Protein AF-A0A957QL38-F1 (afdb_monomer)

Foldseek 3Di:
DPDAAAEEEEFFDQPPQDDDDPVLHRDDPVNVCVVCVVDVRYDYHYDFQVCLVVDDQQRHQEYAAEELAPDDDPSHHHVVSLVNNPHQNHAEYEYLDPRCVSVDDPCCVVNSHPYHYNVD

pLDDT: mean 90.16, std 9.65, range [52.09, 98.06]

Radius of gyration: 13.74 Å; Cα contacts (8 Å, |Δi|>4): 225; chains: 1; bounding box: 37×33×32 Å

Mean predicted aligned error: 4.08 Å

Structure (mmCIF, N/CA/C/O backbone):
data_AF-A0A957QL38-F1
#
_entry.id   AF-A0A957QL38-F1
#
loop_
_atom_site.group_PDB
_atom_site.id
_atom_site.type_symbol
_atom_site.label_atom_id
_atom_site.label_alt_id
_atom_site.label_comp_id
_atom_site.label_asym_id
_atom_site.label_entity_id
_atom_site.label_seq_id
_atom_site.pdbx_PDB_ins_code
_atom_site.Cartn_x
_atom_site.Cartn_y
_atom_site.Cartn_z
_atom_site.occupancy
_atom_site.B_iso_or_equiv
_atom_site.auth_seq_id
_atom_site.auth_comp_id
_atom_site.auth_asym_id
_atom_site.auth_atom_id
_atom_site.pdbx_PDB_model_num
ATOM 1 N N . MET A 1 1 ? -22.570 -10.814 17.028 1.00 52.09 1 MET A N 1
ATOM 2 C CA . MET A 1 1 ? -22.400 -10.086 15.752 1.00 52.09 1 MET A CA 1
ATOM 3 C C . MET A 1 1 ? -20.999 -10.366 15.251 1.00 52.09 1 MET A C 1
ATOM 5 O O . MET A 1 1 ? -20.069 -10.180 16.025 1.00 52.09 1 MET A O 1
ATOM 9 N N . ASN A 1 2 ? -20.841 -10.854 14.020 1.00 53.41 2 ASN A N 1
ATOM 10 C CA . ASN A 1 2 ? -19.507 -10.962 13.431 1.00 53.41 2 ASN A CA 1
ATOM 11 C C . ASN A 1 2 ? -18.994 -9.543 13.138 1.00 53.41 2 ASN A C 1
ATOM 13 O O . ASN A 1 2 ? -19.753 -8.753 12.574 1.00 53.41 2 ASN A O 1
ATOM 17 N N . PRO A 1 3 ? -17.766 -9.186 13.545 1.00 72.44 3 PRO A N 1
ATOM 18 C CA . PRO A 1 3 ? -17.224 -7.866 13.259 1.00 72.44 3 PRO A CA 1
ATOM 19 C C . PRO A 1 3 ? -17.038 -7.672 11.747 1.00 72.44 3 PRO A C 1
ATOM 21 O O . PRO A 1 3 ? -16.793 -8.637 11.020 1.00 72.44 3 PRO A O 1
ATOM 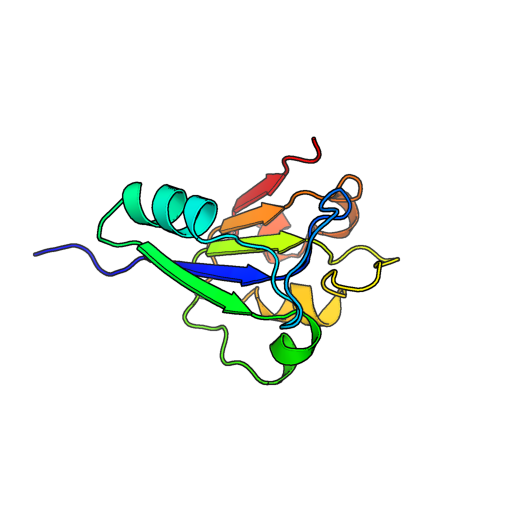24 N N . ALA A 1 4 ? -17.180 -6.424 11.288 1.00 87.25 4 ALA A N 1
ATOM 25 C CA . ALA A 1 4 ? -17.185 -6.055 9.871 1.00 87.25 4 ALA A CA 1
ATOM 26 C C . ALA A 1 4 ? -15.930 -6.553 9.111 1.00 87.25 4 ALA A C 1
ATOM 28 O O . ALA A 1 4 ? -14.884 -6.759 9.745 1.00 87.25 4 ALA A O 1
ATOM 29 N N . PRO A 1 5 ? -16.014 -6.773 7.783 1.00 93.19 5 PRO A N 1
ATOM 30 C CA . PRO A 1 5 ? -14.862 -7.159 6.968 1.00 93.19 5 PRO A CA 1
ATOM 31 C C . PRO A 1 5 ? -13.740 -6.115 7.044 1.00 93.19 5 PRO A C 1
ATOM 33 O O . PRO A 1 5 ? -14.023 -4.938 7.231 1.00 93.19 5 PRO A O 1
ATOM 36 N N . LEU A 1 6 ? -12.491 -6.559 6.894 1.00 95.12 6 LEU A N 1
ATOM 37 C CA . LEU A 1 6 ? -11.305 -5.708 6.772 1.00 95.12 6 LEU A CA 1
ATOM 38 C C . LEU A 1 6 ? -10.894 -5.674 5.300 1.00 95.12 6 LEU A C 1
ATOM 40 O O . LEU A 1 6 ? -10.504 -6.709 4.748 1.00 95.12 6 LEU A O 1
ATOM 44 N N . HIS A 1 7 ? -10.987 -4.506 4.676 1.00 97.50 7 HIS A N 1
ATOM 45 C CA . HIS A 1 7 ? -10.677 -4.328 3.259 1.00 97.50 7 HIS A CA 1
ATOM 46 C C . HIS A 1 7 ? -9.210 -3.929 3.078 1.00 97.50 7 HIS A C 1
ATOM 48 O O . HIS A 1 7 ? -8.773 -2.885 3.567 1.00 97.50 7 HIS A O 1
ATOM 54 N N . ILE A 1 8 ? -8.462 -4.773 2.366 1.00 97.88 8 ILE A N 1
ATOM 55 C CA . ILE A 1 8 ? -7.024 -4.631 2.133 1.00 97.88 8 ILE A CA 1
ATOM 56 C C . ILE A 1 8 ? -6.778 -4.457 0.636 1.00 97.88 8 ILE A C 1
ATOM 58 O O . ILE A 1 8 ? -7.137 -5.336 -0.151 1.00 97.88 8 ILE A O 1
ATOM 62 N N . ALA A 1 9 ? -6.137 -3.358 0.247 1.00 97.94 9 ALA A N 1
ATOM 63 C CA . ALA A 1 9 ? -5.609 -3.196 -1.102 1.00 97.94 9 ALA A CA 1
ATOM 64 C C . ALA A 1 9 ? -4.151 -3.658 -1.176 1.00 97.94 9 ALA A C 1
ATOM 66 O O . ALA A 1 9 ? -3.383 -3.496 -0.227 1.00 97.94 9 ALA A O 1
ATOM 67 N N . VAL A 1 10 ? -3.761 -4.193 -2.328 1.00 97.00 10 VAL A N 1
ATOM 68 C CA . VAL A 1 10 ? -2.368 -4.496 -2.667 1.00 97.00 10 VAL A CA 1
ATOM 69 C C . VAL A 1 10 ? -2.050 -3.819 -3.979 1.00 97.00 10 VAL A C 1
ATOM 71 O O . VAL A 1 10 ? -2.744 -4.054 -4.967 1.00 97.00 10 VAL A O 1
ATOM 74 N N . SER A 1 11 ? -1.034 -2.964 -3.981 1.00 96.19 11 SER A N 1
ATOM 75 C CA . SER A 1 11 ? -0.688 -2.164 -5.150 1.00 96.19 11 SER A CA 1
ATOM 76 C C . SER A 1 11 ? 0.798 -1.852 -5.187 1.00 96.19 11 SER A C 1
ATOM 78 O O . SER A 1 11 ? 1.445 -1.721 -4.154 1.00 96.19 11 SER A O 1
ATOM 80 N N . GLY A 1 12 ? 1.338 -1.706 -6.390 1.00 93.69 12 GLY A N 1
ATOM 81 C CA . GLY A 1 12 ? 2.774 -1.570 -6.586 1.00 93.69 12 GLY A CA 1
ATOM 82 C C . GLY A 1 12 ? 3.494 -2.915 -6.487 1.00 93.69 12 GLY A C 1
ATOM 83 O O . GLY A 1 12 ? 3.175 -3.762 -5.651 1.00 93.69 12 GLY A O 1
ATOM 84 N N . ILE A 1 13 ? 4.451 -3.133 -7.382 1.00 92.44 13 ILE A N 1
ATOM 85 C CA . ILE A 1 13 ? 5.270 -4.344 -7.437 1.00 92.44 13 ILE A CA 1
ATOM 86 C C . ILE A 1 13 ? 6.550 -4.094 -6.631 1.00 92.44 13 ILE A C 1
ATOM 88 O O . ILE A 1 13 ? 7.319 -3.227 -7.038 1.00 92.44 13 ILE A O 1
ATOM 92 N N . PRO A 1 14 ? 6.818 -4.854 -5.546 1.00 88.62 14 PRO A N 1
ATOM 93 C CA . PRO A 1 14 ? 8.062 -4.757 -4.789 1.00 88.62 14 PRO A CA 1
ATOM 94 C C . PRO A 1 14 ? 9.275 -4.860 -5.706 1.00 88.62 14 PRO A C 1
ATOM 96 O O . PRO A 1 14 ? 9.356 -5.792 -6.511 1.00 88.62 14 PRO A O 1
ATOM 99 N N . ARG A 1 15 ? 10.248 -3.958 -5.559 1.00 81.75 15 ARG A N 1
ATOM 100 C CA . ARG A 1 15 ? 11.400 -3.879 -6.472 1.00 81.75 15 ARG A CA 1
ATOM 101 C C . ARG A 1 15 ? 12.177 -5.193 -6.618 1.00 81.75 15 ARG A C 1
ATOM 103 O O . ARG A 1 15 ? 12.676 -5.510 -7.694 1.00 81.75 15 ARG A O 1
ATOM 110 N N . GLY A 1 16 ? 12.286 -5.959 -5.533 1.00 80.19 16 GLY A N 1
ATOM 111 C CA . GLY A 1 16 ? 12.956 -7.265 -5.508 1.00 80.19 16 GLY A CA 1
ATOM 112 C C . GLY A 1 16 ? 12.124 -8.421 -6.075 1.00 80.19 16 GLY A C 1
ATOM 113 O O . GLY A 1 16 ? 12.570 -9.567 -6.045 1.00 80.19 16 GLY A O 1
ATOM 114 N N . TYR A 1 17 ? 10.908 -8.172 -6.564 1.00 86.19 17 TYR A N 1
ATOM 115 C CA . TYR A 1 17 ? 10.027 -9.219 -7.064 1.00 86.19 17 TYR A CA 1
ATOM 116 C C . TYR A 1 17 ? 10.262 -9.488 -8.553 1.00 86.19 17 TYR A C 1
ATOM 118 O O . TYR A 1 17 ? 9.908 -8.697 -9.421 1.00 86.19 17 TYR A O 1
ATOM 126 N N . HIS A 1 18 ? 10.852 -10.642 -8.862 1.00 82.88 18 HIS A N 1
ATOM 127 C CA . HIS A 1 18 ? 11.348 -10.936 -10.213 1.00 82.88 18 HIS A CA 1
ATOM 128 C C . HIS A 1 18 ? 10.278 -11.456 -11.189 1.00 82.88 18 HIS A C 1
ATOM 130 O O . HIS A 1 18 ? 10.538 -11.530 -12.388 1.00 82.88 18 HIS A O 1
ATOM 136 N N . PHE A 1 19 ? 9.093 -11.842 -10.702 1.00 87.94 19 PHE A N 1
ATOM 137 C CA . PHE A 1 19 ? 8.088 -12.547 -11.512 1.00 87.94 19 PHE A CA 1
ATOM 138 C C . PHE A 1 19 ? 6.671 -11.976 -11.350 1.00 87.94 19 PHE A C 1
ATOM 140 O O . PHE A 1 19 ? 5.755 -12.723 -10.984 1.00 87.94 19 PHE A O 1
ATOM 147 N N . PRO A 1 20 ? 6.456 -10.664 -11.583 1.00 91.81 20 PRO A N 1
ATOM 148 C CA . PRO A 1 20 ? 5.113 -10.101 -11.566 1.00 91.81 20 PRO A CA 1
ATOM 149 C C . PRO A 1 20 ? 4.237 -10.767 -12.627 1.00 91.81 20 PRO A C 1
ATOM 151 O O . PRO A 1 20 ? 4.709 -11.272 -13.649 1.00 91.81 20 PRO A O 1
ATOM 154 N N . ARG A 1 21 ? 2.934 -10.779 -12.374 1.00 94.50 21 ARG A N 1
ATOM 155 C CA . ARG A 1 21 ? 1.952 -11.299 -13.315 1.00 94.50 21 ARG A CA 1
ATOM 156 C C . ARG A 1 21 ? 1.719 -10.284 -14.446 1.00 94.50 21 ARG A C 1
ATOM 158 O O . ARG A 1 21 ? 1.890 -9.081 -14.239 1.00 94.50 21 ARG A O 1
ATOM 165 N N . PRO A 1 22 ? 1.284 -10.736 -15.639 1.00 93.25 22 PRO A N 1
ATOM 166 C CA . PRO A 1 22 ? 1.068 -9.853 -16.792 1.00 93.25 22 PRO A CA 1
ATOM 167 C C . PRO A 1 22 ? -0.012 -8.780 -16.597 1.00 93.25 22 PRO A C 1
ATOM 169 O O . PRO A 1 22 ? -0.074 -7.832 -17.371 1.00 93.25 22 PRO A O 1
ATOM 172 N N . ASP A 1 23 ? -0.873 -8.931 -15.591 1.00 94.44 23 ASP A N 1
ATOM 173 C CA . ASP A 1 23 ? -1.937 -7.984 -15.250 1.00 94.44 23 ASP A CA 1
ATOM 174 C C . ASP A 1 23 ? -1.443 -6.788 -14.414 1.00 94.44 23 ASP A C 1
ATOM 176 O O . ASP A 1 23 ? -2.248 -5.947 -14.020 1.00 94.44 23 ASP A O 1
ATOM 180 N N . GLY A 1 24 ? -0.135 -6.697 -14.148 1.00 93.25 24 GLY A N 1
ATOM 181 C CA . GLY A 1 24 ? 0.463 -5.614 -13.365 1.00 93.25 24 GLY A CA 1
ATOM 182 C C . GLY A 1 24 ? 0.371 -5.817 -11.852 1.00 93.25 24 GLY A C 1
ATOM 183 O O . GLY A 1 24 ? 0.639 -4.881 -11.102 1.00 93.25 24 GLY A O 1
ATOM 184 N N . ASN A 1 25 ? 0.015 -7.024 -11.404 1.00 95.56 25 ASN A N 1
ATOM 185 C CA . ASN A 1 25 ? -0.011 -7.415 -9.997 1.00 95.56 25 ASN A CA 1
ATOM 186 C C . ASN A 1 25 ? 1.083 -8.446 -9.685 1.00 95.56 25 ASN A C 1
ATOM 188 O O . ASN A 1 25 ? 1.619 -9.097 -10.579 1.00 95.56 25 ASN A O 1
ATOM 192 N N . TRP A 1 26 ? 1.393 -8.667 -8.407 1.00 94.00 26 TRP A N 1
ATOM 193 C CA . TRP A 1 26 ? 2.498 -9.554 -8.013 1.00 94.00 26 TRP A CA 1
ATOM 194 C C . TRP A 1 26 ? 2.114 -10.678 -7.045 1.00 94.00 26 TRP A C 1
ATOM 196 O O . TRP A 1 26 ? 2.906 -11.608 -6.867 1.00 94.00 26 TRP A O 1
ATOM 206 N N . LEU A 1 27 ? 0.919 -10.670 -6.436 1.00 94.62 27 LEU A N 1
ATOM 207 C CA . LEU A 1 27 ? 0.556 -11.778 -5.558 1.00 94.62 27 LEU A CA 1
ATOM 208 C C . LEU A 1 27 ? 0.311 -13.054 -6.357 1.00 94.62 27 LEU A C 1
ATOM 210 O O . LEU A 1 27 ? -0.416 -13.092 -7.354 1.00 94.62 27 LEU A O 1
ATOM 214 N N . GLN A 1 28 ? 0.877 -14.143 -5.852 1.00 94.44 28 GLN A N 1
ATOM 215 C CA . GLN A 1 28 ? 0.617 -15.489 -6.340 1.00 94.44 28 GLN A CA 1
ATOM 216 C C . GLN A 1 28 ? -0.529 -16.121 -5.538 1.00 94.44 28 GLN A C 1
ATOM 218 O O . GLN A 1 28 ? -0.837 -15.649 -4.439 1.00 94.44 28 GLN A O 1
ATOM 223 N N . PRO A 1 29 ? -1.160 -17.204 -6.036 1.00 94.88 29 PRO A N 1
ATOM 224 C CA . PRO A 1 29 ? -2.248 -17.873 -5.318 1.00 94.88 29 PRO A CA 1
ATOM 225 C C . PRO A 1 29 ? -1.886 -18.246 -3.875 1.00 94.88 29 PRO A C 1
ATOM 227 O O . PRO A 1 29 ? -2.702 -18.070 -2.977 1.00 94.88 29 PRO A O 1
ATOM 230 N N . ALA A 1 30 ? -0.642 -18.679 -3.642 1.00 95.38 30 ALA A N 1
ATOM 231 C CA . ALA A 1 30 ? -0.146 -19.000 -2.308 1.00 95.38 30 ALA A CA 1
ATOM 232 C C . ALA A 1 30 ? -0.092 -17.776 -1.373 1.00 95.38 30 ALA A C 1
ATOM 234 O O . ALA A 1 30 ? -0.485 -17.893 -0.217 1.00 95.38 30 ALA A O 1
ATOM 235 N N . HIS A 1 31 ? 0.325 -16.600 -1.865 1.00 94.38 31 HIS A N 1
ATOM 236 C CA . HIS A 1 31 ? 0.354 -15.373 -1.057 1.00 94.38 31 HIS A CA 1
ATOM 237 C C . HIS A 1 31 ? -1.059 -14.948 -0.646 1.00 94.38 31 HIS A C 1
ATOM 239 O O . HIS A 1 31 ? -1.299 -14.655 0.522 1.00 94.38 31 HIS A O 1
ATOM 245 N N . ARG A 1 32 ? -2.008 -14.960 -1.597 1.00 96.06 32 ARG A N 1
ATOM 246 C CA . ARG A 1 32 ? -3.419 -14.643 -1.319 1.00 96.06 32 ARG A CA 1
ATOM 247 C C . ARG A 1 32 ? -3.988 -15.571 -0.253 1.00 96.06 32 ARG A C 1
ATOM 249 O O . ARG A 1 32 ? -4.497 -15.090 0.752 1.00 96.06 32 ARG A O 1
ATOM 256 N N . ALA A 1 33 ? -3.800 -16.881 -0.425 1.00 95.94 33 ALA A N 1
ATOM 257 C CA . ALA A 1 33 ? -4.271 -17.879 0.529 1.00 95.94 33 ALA A CA 1
ATOM 258 C C . ALA A 1 33 ? -3.681 -17.673 1.934 1.00 95.94 33 ALA A C 1
ATOM 260 O O . ALA A 1 33 ? -4.400 -17.799 2.920 1.00 95.94 33 ALA A O 1
ATOM 261 N N . GLN A 1 34 ? -2.394 -17.324 2.041 1.00 96.50 34 GLN A N 1
ATOM 262 C CA . GLN A 1 34 ? -1.756 -17.031 3.328 1.00 96.50 34 GLN A CA 1
ATOM 263 C C . GLN A 1 34 ? -2.353 -15.794 4.008 1.00 96.50 34 GLN A C 1
ATOM 265 O O . GLN A 1 34 ? -2.645 -15.845 5.200 1.00 96.50 34 GLN A O 1
ATOM 270 N N . ILE A 1 35 ? -2.560 -14.704 3.263 1.00 94.56 35 ILE A N 1
ATOM 271 C CA . ILE A 1 35 ? -3.126 -13.456 3.797 1.00 94.56 35 ILE A CA 1
ATOM 272 C C . ILE A 1 35 ? -4.585 -13.663 4.222 1.00 94.56 35 ILE A C 1
ATOM 274 O O . ILE A 1 35 ? -4.982 -13.277 5.320 1.00 94.56 35 ILE A O 1
ATOM 278 N N . GLU A 1 36 ? -5.387 -14.314 3.383 1.00 95.38 36 GLU A N 1
ATOM 279 C CA . GLU A 1 36 ? -6.801 -14.586 3.662 1.00 95.38 36 GLU A CA 1
ATOM 280 C C . GLU A 1 36 ? -6.986 -15.583 4.818 1.00 95.38 36 GLU A C 1
ATOM 282 O O . GLU A 1 36 ? -7.961 -15.488 5.565 1.00 95.38 36 GLU A O 1
ATOM 287 N N . ALA A 1 37 ? -6.032 -16.495 5.033 1.00 96.06 37 ALA A N 1
ATOM 288 C CA . ALA A 1 37 ? -6.057 -17.437 6.152 1.00 96.06 37 ALA A CA 1
ATOM 289 C C . ALA A 1 37 ? -5.860 -16.772 7.527 1.00 96.06 37 ALA A C 1
ATOM 291 O O . ALA A 1 37 ? -6.224 -17.372 8.539 1.00 96.06 37 ALA A O 1
ATOM 292 N N . ILE A 1 38 ? -5.333 -15.540 7.588 1.00 94.75 38 ILE A N 1
ATOM 293 C CA . ILE A 1 38 ? -5.149 -14.801 8.850 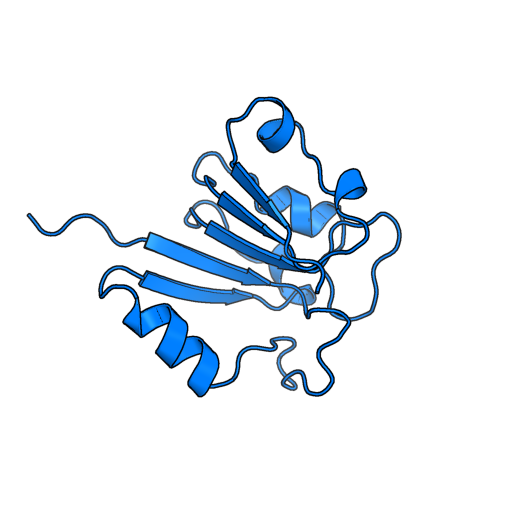1.00 94.75 38 ILE A CA 1
ATOM 294 C C . ILE A 1 38 ? -6.494 -14.587 9.553 1.00 94.75 38 ILE A C 1
ATOM 296 O O . ILE A 1 38 ? -6.588 -14.664 10.780 1.00 94.75 38 ILE A O 1
ATOM 300 N N . SER A 1 39 ? -7.550 -14.291 8.793 1.00 95.00 39 SER A N 1
ATOM 301 C CA . SER A 1 39 ? -8.884 -14.087 9.348 1.00 95.00 39 SER A CA 1
ATOM 302 C C . SER A 1 39 ? -9.960 -14.192 8.268 1.00 95.00 39 SER A C 1
ATOM 304 O O . SER A 1 39 ? -9.816 -13.569 7.216 1.00 95.00 39 SER A O 1
ATOM 306 N N . PRO A 1 40 ? -11.128 -14.804 8.558 1.00 93.25 40 PRO A N 1
ATOM 307 C CA . PRO A 1 40 ? -12.263 -14.827 7.627 1.00 93.25 40 PRO A CA 1
ATOM 308 C C . PRO A 1 40 ? -12.822 -13.430 7.292 1.00 93.25 40 PRO A C 1
ATOM 310 O O . PRO A 1 40 ? -13.693 -13.293 6.429 1.00 93.25 40 PRO A O 1
ATOM 313 N N . ARG A 1 41 ? -12.357 -12.384 7.985 1.00 94.56 41 ARG A N 1
ATOM 314 C CA . ARG A 1 41 ? -12.733 -10.984 7.756 1.00 94.56 41 ARG A CA 1
ATOM 315 C C . ARG A 1 41 ? -11.936 -10.319 6.642 1.00 94.56 41 ARG A C 1
ATOM 317 O O . ARG A 1 41 ? -12.393 -9.298 6.142 1.00 94.56 41 ARG A O 1
ATOM 324 N N . VAL A 1 42 ? -10.776 -10.857 6.274 1.00 95.94 42 VAL A N 1
ATOM 325 C CA . VAL A 1 42 ? -9.911 -10.249 5.260 1.00 95.94 42 VAL A CA 1
ATOM 326 C C . VAL A 1 42 ? -10.605 -10.287 3.902 1.00 95.94 42 VAL A C 1
ATOM 328 O O . VAL A 1 42 ? -11.142 -11.316 3.484 1.00 95.94 42 VAL A O 1
ATOM 331 N N . ARG A 1 43 ? -10.629 -9.143 3.224 1.00 95.94 43 ARG A N 1
ATOM 332 C CA . ARG A 1 43 ? -11.046 -9.000 1.829 1.00 95.94 43 ARG A CA 1
ATOM 333 C C . ARG A 1 43 ? -9.914 -8.321 1.082 1.00 95.94 43 ARG A C 1
ATOM 335 O O . ARG A 1 43 ? -9.648 -7.144 1.302 1.00 95.94 43 ARG A O 1
ATOM 342 N N . LEU A 1 44 ? -9.234 -9.090 0.242 1.00 97.06 44 LEU A N 1
ATOM 343 C CA . LEU A 1 44 ? -8.045 -8.655 -0.469 1.00 97.06 44 LEU A CA 1
ATOM 344 C C . LEU A 1 44 ? -8.412 -8.198 -1.883 1.00 97.06 44 LEU A C 1
ATOM 346 O O . LEU A 1 44 ? -9.126 -8.901 -2.595 1.00 97.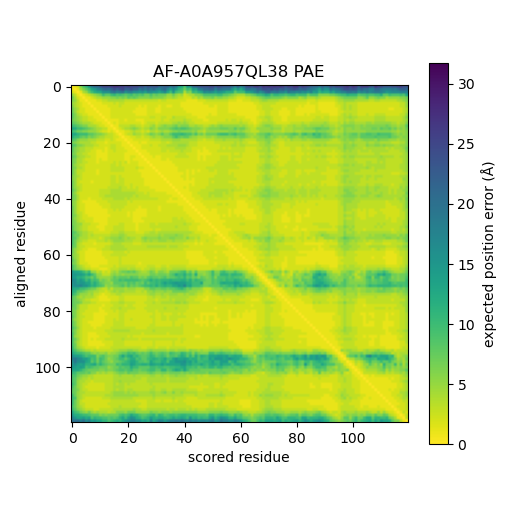06 44 LEU A O 1
ATOM 350 N N . THR A 1 45 ? -7.933 -7.027 -2.291 1.00 97.62 45 THR A N 1
ATOM 351 C CA . THR A 1 45 ? -8.104 -6.497 -3.651 1.00 97.62 45 THR A CA 1
ATOM 352 C C . THR A 1 45 ? -6.747 -6.106 -4.214 1.00 97.62 45 THR A C 1
ATOM 354 O O . THR A 1 45 ? -6.047 -5.281 -3.636 1.00 97.62 45 THR A O 1
ATOM 357 N N . GLU A 1 46 ? -6.365 -6.699 -5.342 1.00 97.44 46 GLU A N 1
ATOM 358 C CA . GLU A 1 46 ? -5.152 -6.316 -6.065 1.00 97.44 46 GLU A CA 1
ATOM 359 C C . GLU A 1 46 ? -5.493 -5.216 -7.072 1.00 97.44 46 GLU A C 1
ATOM 361 O O . GLU A 1 46 ? -6.417 -5.363 -7.876 1.00 97.44 46 GLU A O 1
ATOM 366 N N . ILE A 1 47 ? -4.760 -4.109 -7.008 1.00 97.56 47 ILE A N 1
ATOM 367 C CA . ILE A 1 47 ? -4.917 -2.964 -7.897 1.00 97.56 47 ILE A CA 1
ATOM 368 C C . ILE A 1 47 ? -3.567 -2.743 -8.567 1.00 97.56 47 ILE A C 1
ATOM 370 O O . ILE A 1 47 ? -2.596 -2.369 -7.916 1.00 97.56 47 ILE A O 1
ATOM 374 N N . ALA A 1 48 ? -3.501 -2.962 -9.878 1.00 95.75 48 ALA A N 1
ATOM 375 C CA . ALA A 1 48 ? -2.299 -2.641 -10.634 1.00 95.75 48 ALA A CA 1
ATOM 376 C C . ALA A 1 48 ? -2.036 -1.131 -10.550 1.00 95.75 48 ALA A C 1
ATOM 378 O O . ALA A 1 48 ? -2.980 -0.347 -10.677 1.00 95.75 48 ALA A O 1
ATOM 379 N N . ALA A 1 49 ? -0.770 -0.721 -10.414 1.00 94.12 49 ALA A N 1
ATOM 380 C CA . ALA A 1 49 ? -0.401 0.693 -10.271 1.00 94.12 49 ALA A CA 1
ATOM 381 C C . ALA A 1 49 ? -1.042 1.569 -11.368 1.00 94.12 49 ALA A C 1
ATOM 383 O O . ALA A 1 49 ? -1.737 2.534 -11.078 1.00 94.12 49 ALA A O 1
ATOM 384 N N . ALA A 1 50 ? -0.976 1.128 -12.630 1.00 93.75 50 ALA A N 1
ATOM 385 C CA . ALA A 1 50 ? -1.564 1.830 -13.778 1.00 93.75 50 ALA A CA 1
ATOM 386 C C . ALA A 1 50 ? -3.106 1.976 -13.750 1.00 93.75 50 ALA A C 1
ATOM 388 O O . ALA A 1 50 ? -3.678 2.696 -14.573 1.00 93.75 50 ALA A O 1
ATOM 389 N N . ALA A 1 51 ? -3.797 1.265 -12.857 1.00 95.81 51 ALA A N 1
ATOM 390 C CA . ALA A 1 51 ? -5.249 1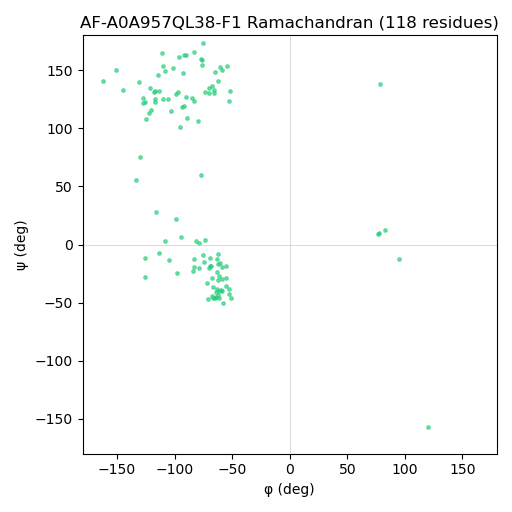.289 -12.723 1.00 95.81 51 ALA A CA 1
ATOM 391 C C . ALA A 1 51 ? -5.737 2.092 -11.508 1.00 95.81 51 ALA A C 1
ATOM 393 O O . ALA A 1 51 ? -6.931 2.397 -11.465 1.00 95.81 51 ALA A O 1
ATOM 394 N N . VAL A 1 52 ? -4.858 2.458 -10.563 1.00 96.19 52 VAL A N 1
ATOM 395 C CA . VAL A 1 52 ? -5.211 3.151 -9.305 1.00 96.19 52 VAL A CA 1
ATOM 396 C C . VAL A 1 52 ? -6.038 4.398 -9.570 1.00 96.19 52 VAL A C 1
ATOM 398 O O . VAL A 1 52 ? -7.073 4.615 -8.935 1.00 96.19 52 VAL A O 1
ATOM 401 N N . SER A 1 53 ? -5.657 5.167 -10.590 1.00 94.31 53 SER A N 1
ATOM 402 C CA . SER A 1 53 ? -6.330 6.418 -10.924 1.00 94.31 53 SER A CA 1
ATOM 403 C C . SER A 1 53 ? -7.817 6.290 -11.292 1.00 94.31 53 SER A C 1
ATOM 405 O O . SER A 1 53 ? -8.547 7.288 -11.280 1.00 94.31 53 SER A O 1
ATOM 407 N N . ARG A 1 54 ? -8.280 5.070 -11.585 1.00 93.19 54 ARG A N 1
ATOM 408 C CA . ARG A 1 54 ? -9.647 4.738 -12.015 1.00 93.19 54 ARG A CA 1
ATOM 409 C C . ARG A 1 54 ? -10.457 4.007 -10.941 1.00 93.19 54 ARG A C 1
ATOM 411 O O . ARG A 1 54 ? -11.583 3.606 -11.224 1.00 93.19 54 ARG A O 1
ATOM 418 N N . GLN A 1 55 ? -9.891 3.801 -9.753 1.00 93.81 55 GLN A N 1
ATOM 419 C CA . GLN A 1 55 ? -10.529 3.054 -8.671 1.00 93.81 55 GLN A CA 1
ATOM 420 C C . GLN A 1 55 ? -11.136 3.968 -7.607 1.00 93.81 55 GLN A C 1
ATOM 422 O O . GLN A 1 55 ? -10.665 5.078 -7.353 1.00 93.81 55 GLN A O 1
ATOM 427 N N . GLU A 1 56 ? -12.172 3.446 -6.957 1.00 94.62 56 GLU A N 1
ATOM 428 C CA . GLU A 1 56 ? -12.669 3.942 -5.679 1.00 94.62 56 GLU A CA 1
ATOM 429 C C . GLU A 1 56 ? -11.804 3.319 -4.566 1.00 94.62 56 GLU A C 1
ATOM 431 O O . GLU A 1 56 ? -11.686 2.092 -4.493 1.00 94.62 56 GLU A O 1
ATOM 436 N N . LEU A 1 57 ? -11.187 4.160 -3.727 1.00 97.00 57 LEU A N 1
ATOM 437 C CA . LEU A 1 57 ? -10.235 3.727 -2.696 1.00 97.00 57 LEU A CA 1
ATOM 438 C C . LEU A 1 57 ? -10.719 3.944 -1.250 1.00 97.00 57 LEU A C 1
ATOM 440 O O . LEU A 1 57 ? -10.053 3.488 -0.321 1.00 97.00 57 LEU A O 1
ATOM 444 N N . SER A 1 58 ? -11.851 4.622 -1.027 1.00 96.19 58 SER A N 1
ATOM 445 C CA . SER A 1 58 ? -12.365 4.961 0.313 1.00 96.19 58 SER A CA 1
ATOM 446 C C . SER A 1 58 ? -12.852 3.762 1.118 1.00 96.19 58 SER A C 1
ATOM 448 O O . SER A 1 58 ? -13.074 3.886 2.319 1.00 96.19 58 SER A O 1
ATOM 450 N N . GLN A 1 59 ? -12.988 2.596 0.492 1.00 95.81 59 GLN A N 1
ATOM 451 C CA . GLN A 1 59 ? -13.285 1.351 1.198 1.00 95.81 59 GLN A CA 1
ATOM 452 C C . GLN A 1 59 ? -12.068 0.715 1.889 1.00 95.81 59 GLN A C 1
ATOM 454 O O . GLN A 1 59 ? -12.260 -0.129 2.761 1.00 95.81 59 GLN A O 1
ATOM 459 N N . PHE A 1 60 ? -10.833 1.052 1.497 1.00 98.00 60 PHE A N 1
ATOM 460 C CA . PHE A 1 60 ? -9.643 0.352 1.987 1.00 98.00 60 PHE A CA 1
ATOM 461 C C . PHE A 1 60 ? -9.158 0.908 3.322 1.00 98.00 60 PHE A C 1
ATOM 463 O O . PHE A 1 60 ? -8.873 2.095 3.467 1.00 98.00 60 PHE A O 1
ATOM 470 N N . GLU A 1 61 ? -9.012 0.012 4.293 1.00 97.88 61 GLU A N 1
ATOM 471 C CA . GLU A 1 61 ? -8.513 0.335 5.631 1.00 97.88 61 GLU A CA 1
ATOM 472 C C . GLU A 1 61 ? -7.019 0.019 5.767 1.00 97.88 61 GLU A C 1
ATOM 474 O O . GLU A 1 61 ? -6.326 0.603 6.605 1.00 97.88 61 GLU A O 1
ATOM 479 N N . VAL A 1 62 ? -6.524 -0.904 4.936 1.00 97.81 62 VAL A N 1
ATOM 480 C CA . VAL A 1 62 ? -5.124 -1.329 4.887 1.00 97.81 62 VAL A CA 1
ATOM 481 C C . VAL A 1 62 ? -4.635 -1.318 3.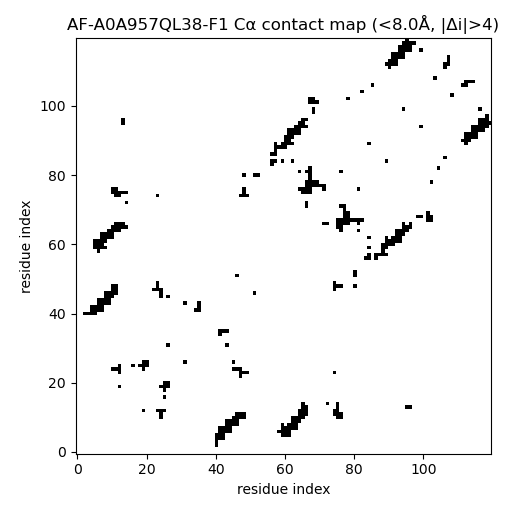446 1.00 97.81 62 VAL A C 1
ATOM 483 O O . VAL A 1 62 ? -5.348 -1.761 2.543 1.00 97.81 62 VAL A O 1
ATOM 486 N N . VAL A 1 63 ? -3.401 -0.871 3.236 1.00 96.81 63 VAL A N 1
ATOM 487 C CA . VAL A 1 63 ? -2.730 -0.950 1.936 1.00 96.81 63 VAL A CA 1
ATOM 488 C C . VAL A 1 63 ? -1.376 -1.623 2.097 1.00 96.81 63 VAL A C 1
ATOM 490 O O . VAL A 1 63 ? -0.554 -1.198 2.907 1.00 96.81 63 VAL A O 1
ATOM 493 N N . LEU A 1 64 ? -1.141 -2.667 1.305 1.00 95.31 64 LEU A N 1
ATOM 494 C CA . LEU A 1 64 ? 0.179 -3.248 1.088 1.00 95.31 64 LEU A CA 1
ATOM 495 C C . LEU A 1 64 ? 0.732 -2.611 -0.189 1.00 95.31 64 LEU A C 1
ATOM 497 O O . LEU A 1 64 ? 0.290 -2.948 -1.291 1.00 95.31 64 LEU A O 1
ATOM 501 N N . ALA A 1 65 ? 1.621 -1.637 -0.029 1.00 92.88 65 ALA A N 1
ATOM 502 C CA . ALA A 1 65 ? 2.095 -0.787 -1.110 1.00 92.88 65 ALA A CA 1
ATOM 503 C C . ALA A 1 65 ? 3.585 -0.992 -1.402 1.00 92.88 65 ALA A C 1
ATOM 505 O O . ALA A 1 65 ? 4.391 -1.174 -0.493 1.00 92.88 65 ALA A O 1
ATOM 506 N N . GLU A 1 66 ? 3.948 -0.868 -2.675 1.00 90.81 66 GLU A N 1
ATOM 507 C CA . GLU A 1 66 ? 5.301 -0.495 -3.083 1.00 90.81 66 GLU A CA 1
ATOM 508 C C . GLU A 1 66 ? 5.251 0.777 -3.928 1.00 90.81 66 GLU A C 1
ATOM 510 O O . GLU A 1 66 ? 4.450 0.882 -4.859 1.00 90.81 66 GLU A O 1
ATOM 515 N N . GLY A 1 67 ? 6.140 1.723 -3.640 1.00 85.25 67 GLY A N 1
ATOM 516 C CA . GLY A 1 67 ? 6.298 2.956 -4.405 1.00 85.25 67 GLY A CA 1
ATOM 517 C C . GLY A 1 67 ? 6.067 4.190 -3.551 1.00 85.25 67 GLY A C 1
ATOM 518 O O . GLY A 1 67 ? 6.243 4.135 -2.340 1.00 85.25 67 GLY A O 1
ATOM 519 N N . GLY A 1 68 ? 5.724 5.311 -4.185 1.00 77.69 68 GLY A N 1
ATOM 520 C CA . GLY A 1 68 ? 5.594 6.637 -3.574 1.00 77.69 68 GLY A CA 1
ATOM 521 C C . GLY A 1 68 ? 6.931 7.345 -3.305 1.00 77.69 68 GLY A C 1
ATOM 522 O O . GLY A 1 68 ? 6.961 8.381 -2.654 1.00 77.69 68 GLY A O 1
ATOM 523 N N . ASN A 1 69 ? 8.038 6.808 -3.820 1.00 79.00 69 ASN A N 1
ATOM 524 C CA . ASN A 1 69 ? 9.334 7.483 -3.801 1.00 79.00 69 ASN A CA 1
ATOM 525 C C . ASN A 1 69 ? 9.381 8.591 -4.870 1.00 79.00 69 ASN A C 1
ATOM 527 O O . ASN A 1 69 ? 8.688 8.519 -5.889 1.00 79.00 69 ASN A O 1
ATOM 531 N N . ARG A 1 70 ? 10.285 9.572 -4.716 1.00 70.38 70 ARG A N 1
ATOM 532 C CA . ARG A 1 70 ? 10.485 10.631 -5.732 1.00 70.38 70 ARG A CA 1
ATOM 533 C C . ARG A 1 70 ? 10.935 10.085 -7.096 1.00 70.38 70 ARG A C 1
ATOM 535 O O . ARG A 1 70 ? 10.695 10.706 -8.128 1.00 70.38 70 ARG A O 1
ATOM 542 N N . VAL A 1 71 ? 11.609 8.936 -7.091 1.00 70.62 71 VAL A N 1
ATOM 543 C CA . VAL A 1 71 ? 11.964 8.153 -8.280 1.00 70.62 71 VAL A CA 1
ATOM 544 C C . VAL A 1 71 ? 11.320 6.781 -8.123 1.00 70.62 71 VAL A C 1
ATOM 546 O O . VAL A 1 71 ? 11.687 6.054 -7.203 1.00 70.62 71 VAL A O 1
ATOM 549 N N . HIS A 1 72 ? 10.383 6.440 -9.006 1.00 73.88 72 HIS A N 1
ATOM 550 C CA . HIS A 1 72 ? 9.703 5.146 -9.015 1.00 73.88 72 HIS A CA 1
ATOM 551 C C . HIS A 1 72 ? 10.170 4.292 -10.201 1.00 73.88 72 HIS A C 1
ATOM 553 O O . HIS A 1 72 ? 10.544 4.815 -11.257 1.00 73.88 72 HIS A O 1
ATOM 559 N N . TYR A 1 73 ? 10.161 2.975 -10.021 1.00 79.00 73 TYR A N 1
ATOM 560 C CA . TYR A 1 73 ? 10.471 2.003 -11.071 1.00 79.00 73 TYR A CA 1
ATOM 561 C C . TYR A 1 73 ? 9.190 1.481 -11.741 1.00 79.00 73 TYR A C 1
ATOM 563 O O . TYR A 1 73 ? 8.099 1.597 -11.177 1.00 79.00 73 TYR A O 1
ATOM 571 N N . PRO A 1 74 ? 9.281 0.898 -12.953 1.00 84.69 74 PRO A N 1
ATOM 572 C CA . PRO A 1 74 ? 8.117 0.329 -13.622 1.00 84.69 74 PRO A CA 1
ATOM 573 C C . PRO A 1 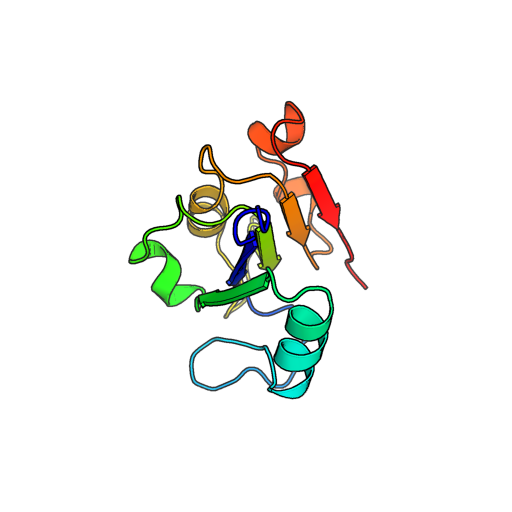74 ? 7.371 -0.670 -12.730 1.00 84.69 74 PRO A C 1
ATOM 575 O O . PRO A 1 74 ? 7.948 -1.655 -12.277 1.00 84.69 74 PRO A O 1
ATOM 578 N N . GLY A 1 75 ? 6.078 -0.421 -12.516 1.00 87.06 75 GLY A N 1
ATOM 579 C CA . GLY A 1 75 ? 5.211 -1.270 -11.699 1.00 87.06 75 GLY A CA 1
ATOM 580 C C . GLY A 1 75 ? 5.063 -0.835 -10.241 1.00 87.06 75 GLY A C 1
ATOM 581 O O . GLY A 1 75 ? 4.155 -1.330 -9.580 1.00 87.06 75 GLY A O 1
ATOM 582 N N . GLU A 1 76 ? 5.889 0.088 -9.747 1.00 91.12 76 GLU A N 1
ATOM 583 C CA . GLU A 1 76 ? 5.697 0.746 -8.449 1.00 91.12 76 GLU A CA 1
ATOM 584 C C . GLU A 1 76 ? 4.607 1.825 -8.540 1.00 91.12 76 GLU A C 1
ATOM 586 O O . GLU A 1 76 ? 4.287 2.321 -9.623 1.00 91.12 76 GLU A O 1
ATOM 591 N N . LEU A 1 77 ? 4.039 2.201 -7.395 1.00 91.88 77 LEU A N 1
ATOM 592 C CA . LEU A 1 77 ? 3.213 3.401 -7.286 1.00 91.88 77 LEU A CA 1
ATOM 593 C C . LEU A 1 77 ? 4.071 4.654 -7.487 1.00 91.88 77 LEU A C 1
ATOM 595 O O . LEU A 1 77 ? 5.145 4.776 -6.889 1.00 91.88 77 LEU A O 1
ATOM 599 N N . ASP A 1 78 ? 3.574 5.618 -8.258 1.00 89.88 78 ASP A N 1
ATOM 600 C CA . ASP A 1 78 ? 4.084 6.982 -8.161 1.00 89.88 78 ASP A CA 1
ATOM 601 C C . ASP A 1 78 ? 3.545 7.675 -6.894 1.00 89.88 78 ASP A C 1
ATOM 603 O O . ASP A 1 78 ? 2.750 7.114 -6.132 1.00 89.88 78 ASP A O 1
ATOM 607 N N . TRP A 1 79 ? 4.042 8.881 -6.617 1.00 90.31 79 TRP A N 1
ATOM 608 C CA . TRP A 1 79 ? 3.641 9.635 -5.431 1.00 90.31 79 TRP A CA 1
ATOM 609 C C . TRP A 1 79 ? 2.150 9.979 -5.427 1.00 90.31 79 TRP A C 1
ATOM 611 O O . TRP A 1 79 ? 1.496 9.814 -4.398 1.00 90.31 79 TRP A O 1
ATOM 621 N N . ASP A 1 80 ? 1.606 10.408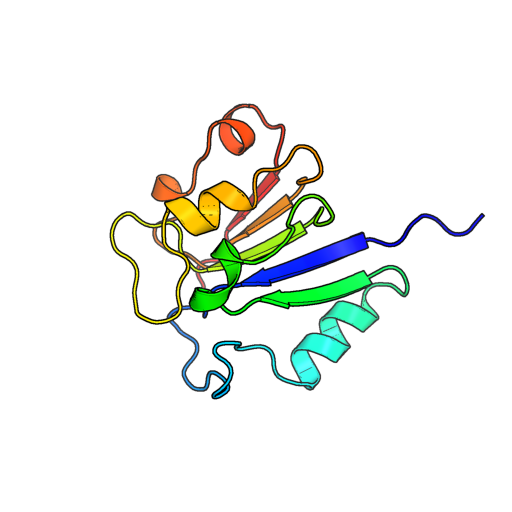 -6.563 1.00 91.62 80 ASP A N 1
ATOM 622 C CA . ASP A 1 80 ? 0.222 10.863 -6.648 1.00 91.62 80 ASP A CA 1
ATOM 623 C C . ASP A 1 80 ? -0.738 9.685 -6.433 1.00 91.62 80 ASP A C 1
ATOM 625 O O . ASP A 1 80 ? -1.670 9.779 -5.631 1.00 91.62 80 ASP A O 1
ATOM 629 N N . ASP A 1 81 ? -0.480 8.538 -7.061 1.00 93.50 81 ASP A N 1
ATOM 630 C CA . ASP A 1 81 ? -1.265 7.320 -6.871 1.00 93.50 81 ASP A CA 1
ATOM 631 C C . ASP A 1 81 ? -1.117 6.750 -5.452 1.00 93.50 81 ASP A C 1
ATOM 633 O O . ASP A 1 81 ? -2.106 6.299 -4.867 1.00 93.50 81 ASP A O 1
ATOM 637 N N . TYR A 1 82 ? 0.073 6.829 -4.846 1.00 93.81 82 TYR A N 1
ATOM 638 C CA . TYR A 1 82 ? 0.265 6.479 -3.435 1.00 93.81 82 TYR A CA 1
ATOM 639 C C . TYR A 1 82 ? -0.570 7.374 -2.508 1.00 93.81 82 TYR A C 1
ATOM 641 O O . TYR A 1 82 ? -1.271 6.873 -1.625 1.00 93.81 82 TYR A O 1
ATOM 649 N N . GLN A 1 83 ? -0.570 8.691 -2.733 1.00 94.44 83 GLN A N 1
ATOM 650 C CA . GLN A 1 83 ? -1.339 9.640 -1.924 1.00 94.44 83 GLN A CA 1
ATOM 651 C C . GLN A 1 83 ? -2.851 9.404 -1.997 1.00 94.44 83 GLN A C 1
ATOM 653 O O . GLN A 1 83 ? -3.555 9.634 -1.012 1.00 94.44 83 GLN A O 1
ATOM 658 N N . ARG A 1 84 ? -3.370 8.896 -3.119 1.00 95.75 84 ARG A N 1
ATOM 659 C CA . ARG A 1 84 ? -4.808 8.619 -3.279 1.00 95.75 84 ARG A CA 1
ATOM 660 C C . ARG A 1 84 ? -5.343 7.565 -2.316 1.00 95.75 84 ARG A C 1
ATOM 662 O O . ARG A 1 84 ? -6.537 7.576 -2.023 1.00 95.75 84 ARG A O 1
ATOM 669 N N . PHE A 1 85 ? -4.490 6.681 -1.803 1.00 96.88 85 PHE A N 1
ATOM 670 C CA . PHE A 1 85 ? -4.893 5.706 -0.794 1.00 96.88 85 PHE A CA 1
ATOM 671 C C . PHE A 1 85 ? -5.185 6.333 0.576 1.00 96.88 85 PHE A C 1
ATOM 673 O O . PHE A 1 85 ? -5.908 5.724 1.363 1.00 96.88 85 PHE A O 1
ATOM 680 N N . PHE A 1 86 ? -4.687 7.544 0.863 1.00 96.31 86 PHE A N 1
ATOM 681 C CA . PHE A 1 86 ? -4.855 8.245 2.144 1.00 96.31 86 PHE A CA 1
ATOM 682 C C . PHE A 1 86 ? -6.243 8.874 2.292 1.00 96.31 86 PHE A C 1
ATOM 684 O O . PHE A 1 86 ? -6.414 10.082 2.456 1.00 96.31 86 PHE A O 1
ATOM 691 N N . THR A 1 87 ? -7.256 8.019 2.231 1.00 96.88 87 THR A N 1
ATOM 692 C CA . THR A 1 87 ? -8.653 8.365 2.478 1.00 96.88 87 THR A CA 1
ATOM 693 C C . THR A 1 87 ? -8.954 8.354 3.983 1.00 96.88 87 THR A C 1
ATOM 695 O O . THR A 1 87 ? -8.189 7.779 4.761 1.00 96.88 87 THR A O 1
ATOM 698 N N . PRO A 1 88 ? -10.093 8.915 4.434 1.00 96.88 88 PRO A N 1
ATOM 699 C CA . PRO A 1 88 ? -10.486 8.861 5.845 1.00 96.88 88 PRO A CA 1
ATOM 700 C C . PRO A 1 88 ? -10.644 7.445 6.424 1.00 96.88 88 PRO A C 1
ATOM 702 O O . PRO A 1 88 ? -10.655 7.293 7.644 1.00 96.88 88 PRO A O 1
ATOM 705 N N . ALA A 1 89 ? -10.805 6.424 5.576 1.00 96.81 89 ALA A N 1
ATOM 706 C CA . ALA A 1 89 ? -10.922 5.035 6.007 1.00 96.81 89 ALA A CA 1
ATOM 707 C C . ALA A 1 89 ? -9.566 4.361 6.244 1.00 96.81 89 ALA A C 1
ATOM 709 O O . ALA A 1 89 ? -9.509 3.386 6.997 1.00 96.81 89 ALA A O 1
ATOM 710 N N . LEU A 1 90 ? -8.489 4.868 5.633 1.00 98.06 90 LEU A N 1
ATOM 711 C CA . LEU A 1 90 ? -7.165 4.272 5.737 1.00 98.06 90 LEU A CA 1
ATOM 712 C C . LEU A 1 90 ? -6.654 4.362 7.177 1.00 98.06 90 LEU A C 1
ATOM 714 O O . LEU A 1 90 ? -6.702 5.415 7.810 1.00 98.06 90 LEU A O 1
ATOM 718 N N . ARG A 1 91 ? -6.132 3.246 7.685 1.00 97.69 91 ARG A N 1
ATOM 719 C CA . ARG A 1 91 ? -5.573 3.142 9.042 1.00 97.69 91 ARG A CA 1
ATOM 720 C C . ARG A 1 91 ? -4.151 2.619 9.050 1.00 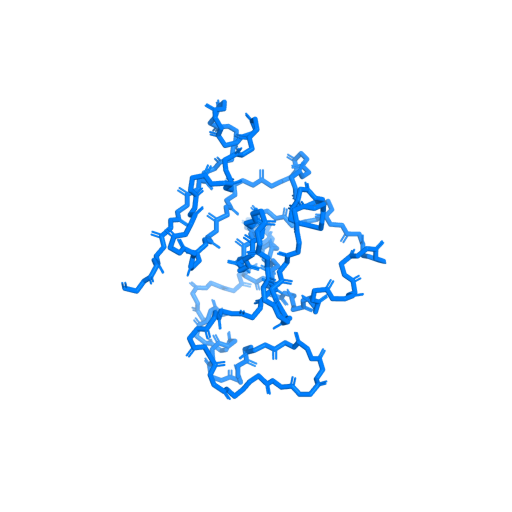97.69 91 ARG A C 1
ATOM 722 O O . ARG A 1 91 ? -3.403 2.924 9.975 1.00 97.69 91 ARG A O 1
ATOM 729 N N . TRP A 1 92 ? -3.783 1.818 8.054 1.00 97.50 92 TRP A N 1
ATOM 730 C CA . TRP A 1 92 ? -2.486 1.160 8.023 1.00 97.50 92 TRP A CA 1
ATOM 731 C C . TRP A 1 92 ? -1.933 1.055 6.604 1.00 97.50 92 TRP A C 1
ATOM 733 O O . TRP A 1 92 ? -2.618 0.619 5.682 1.00 97.50 92 TRP A O 1
ATOM 743 N N . VAL A 1 93 ? -0.665 1.423 6.450 1.00 95.94 93 VAL A N 1
ATOM 744 C CA . VAL A 1 93 ? 0.130 1.158 5.254 1.00 95.94 93 VAL A CA 1
ATOM 745 C C . VAL A 1 93 ? 1.309 0.271 5.629 1.00 95.94 93 VAL A C 1
ATOM 747 O O . VAL A 1 93 ? 2.045 0.563 6.576 1.00 95.94 93 VAL A O 1
ATOM 750 N N . GLN A 1 94 ? 1.506 -0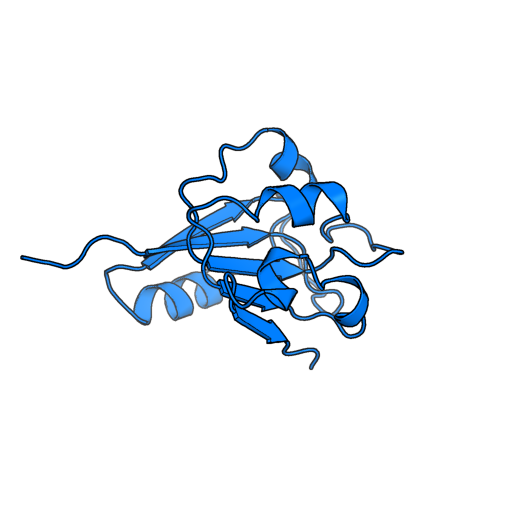.795 4.862 1.00 93.62 94 GLN A N 1
ATOM 751 C CA . GLN A 1 94 ? 2.743 -1.559 4.853 1.00 93.62 94 GLN A CA 1
ATOM 752 C C . GLN A 1 94 ? 3.516 -1.249 3.571 1.00 93.62 94 GLN A C 1
ATOM 754 O O . GLN A 1 94 ? 2.974 -1.425 2.482 1.00 93.62 94 GLN A O 1
ATOM 759 N N . LEU A 1 95 ? 4.773 -0.831 3.715 1.00 89.19 95 LEU A N 1
ATOM 760 C CA . LEU A 1 95 ? 5.712 -0.617 2.615 1.00 89.19 95 LEU A CA 1
ATOM 761 C C . LEU A 1 95 ? 6.831 -1.655 2.614 1.00 89.19 95 LEU A C 1
ATOM 763 O O . LEU A 1 95 ? 7.220 -2.163 3.671 1.00 89.19 95 LEU A O 1
ATOM 767 N N . CYS A 1 96 ? 7.382 -1.902 1.428 1.00 77.06 96 CYS A N 1
ATOM 768 C CA . CYS A 1 96 ? 8.601 -2.680 1.216 1.00 77.06 96 CYS A CA 1
ATOM 769 C C . CYS A 1 96 ? 9.726 -1.811 0.607 1.00 77.06 96 CYS A C 1
ATOM 771 O O . CYS A 1 96 ? 10.609 -2.323 -0.077 1.00 77.06 96 CYS A O 1
ATOM 773 N N . SER A 1 97 ? 9.716 -0.497 0.881 1.00 71.81 97 SER A N 1
ATOM 774 C CA . SER A 1 97 ? 10.598 0.493 0.246 1.00 71.81 97 SER A CA 1
ATOM 775 C C . SER A 1 97 ? 11.808 0.841 1.121 1.00 71.81 97 SER A C 1
ATOM 777 O O . SER A 1 97 ? 11.680 1.239 2.283 1.00 71.81 97 SER A O 1
ATOM 779 N N . THR A 1 98 ? 13.012 0.789 0.546 1.00 65.50 98 THR A N 1
ATOM 780 C CA . THR A 1 98 ? 14.243 1.300 1.184 1.00 65.50 98 THR A CA 1
ATOM 781 C C . THR A 1 98 ? 14.269 2.832 1.289 1.00 65.50 98 THR A C 1
ATOM 783 O O . THR A 1 98 ? 15.011 3.370 2.108 1.00 65.50 98 THR A O 1
ATOM 786 N N . GLY A 1 99 ? 13.440 3.534 0.507 1.00 70.50 99 GLY A N 1
ATOM 787 C CA . GLY A 1 99 ? 13.306 4.995 0.471 1.00 70.50 99 GLY A CA 1
ATOM 788 C C . GLY A 1 99 ? 12.132 5.551 1.281 1.00 70.50 99 GLY A C 1
ATOM 789 O O . GLY A 1 99 ? 11.693 6.662 1.011 1.00 70.50 99 GLY A O 1
ATOM 790 N N . PHE A 1 100 ? 11.616 4.808 2.270 1.00 74.38 100 PHE A N 1
ATOM 791 C CA . PHE A 1 100 ? 10.344 5.117 2.947 1.00 74.38 100 PHE A CA 1
ATOM 792 C C . PHE A 1 100 ? 10.226 6.523 3.565 1.00 74.38 100 PHE A C 1
ATOM 794 O O . PHE A 1 100 ? 9.116 6.963 3.857 1.00 74.38 100 PHE A O 1
ATOM 801 N N . SER A 1 101 ? 11.335 7.234 3.797 1.00 75.56 101 SER A N 1
ATOM 802 C CA . SER A 1 101 ? 11.304 8.631 4.246 1.00 75.56 101 SER A CA 1
ATOM 803 C C . SER A 1 101 ? 10.562 9.540 3.266 1.00 75.56 101 SER A C 1
ATOM 805 O O . SER A 1 101 ? 9.932 10.504 3.691 1.00 75.56 101 SER A O 1
ATOM 807 N N . ASP A 1 102 ? 10.585 9.203 1.976 1.00 79.94 102 ASP A N 1
ATOM 808 C CA . ASP A 1 102 ? 9.834 9.909 0.936 1.00 79.94 102 ASP A CA 1
ATOM 809 C C . ASP A 1 102 ? 8.333 9.575 0.996 1.00 79.94 102 ASP A C 1
ATOM 811 O O . ASP A 1 102 ? 7.513 10.293 0.437 1.00 79.94 102 ASP A O 1
ATOM 815 N N . ASN A 1 103 ? 7.953 8.513 1.716 1.00 81.31 103 ASN A N 1
ATOM 816 C CA . ASN A 1 103 ? 6.585 8.013 1.828 1.00 81.31 103 ASN A CA 1
ATOM 817 C C . ASN A 1 103 ? 5.809 8.530 3.046 1.00 81.31 103 ASN A C 1
ATOM 819 O O . ASN A 1 103 ? 4.694 8.061 3.316 1.00 81.31 103 ASN A O 1
ATOM 823 N N . ILE A 1 104 ? 6.382 9.472 3.793 1.00 89.38 104 ILE A N 1
ATOM 824 C CA . ILE A 1 104 ? 5.733 10.067 4.959 1.00 89.38 104 ILE A CA 1
ATOM 825 C C . ILE A 1 104 ? 4.728 11.118 4.486 1.00 89.38 104 ILE A C 1
ATOM 827 O O . ILE A 1 104 ? 5.088 12.209 4.051 1.00 89.38 104 ILE A O 1
ATOM 831 N N . THR A 1 105 ? 3.442 10.784 4.570 1.00 90.94 105 THR A N 1
ATOM 832 C CA . THR A 1 105 ? 2.352 11.735 4.321 1.00 90.94 105 THR A CA 1
ATOM 833 C C . THR A 1 105 ? 1.951 12.451 5.618 1.00 90.94 105 THR A C 1
ATOM 835 O O . THR A 1 105 ? 2.216 11.931 6.707 1.00 90.94 105 THR A O 1
ATOM 838 N N . PRO A 1 106 ? 1.228 13.588 5.552 1.00 94.50 106 PRO A N 1
ATOM 839 C CA . PRO A 1 106 ? 0.711 14.258 6.753 1.00 94.50 106 PRO A CA 1
ATOM 840 C C . PRO A 1 106 ? -0.160 13.356 7.647 1.00 94.50 106 PRO A C 1
ATOM 842 O O . PRO A 1 106 ? -0.214 13.525 8.865 1.00 94.50 106 PRO A O 1
ATOM 845 N N . ALA A 1 107 ? -0.840 12.366 7.062 1.00 95.62 107 ALA A N 1
ATOM 846 C CA . ALA A 1 107 ? -1.637 11.393 7.808 1.00 95.62 107 ALA A CA 1
ATOM 847 C C . ALA A 1 107 ? -0.764 10.393 8.590 1.00 95.62 107 ALA A C 1
ATOM 849 O O . ALA A 1 107 ? -1.143 9.975 9.683 1.00 95.62 107 ALA A O 1
ATOM 850 N N . VAL A 1 108 ? 0.414 10.038 8.063 1.00 94.12 108 VAL A N 1
ATOM 851 C CA . VAL A 1 108 ? 1.410 9.242 8.801 1.00 94.12 108 VAL A CA 1
ATOM 852 C C . VAL A 1 108 ? 2.040 10.086 9.906 1.00 94.12 108 VAL A C 1
ATOM 854 O O . VAL A 1 108 ? 2.107 9.648 11.050 1.00 94.12 108 VAL A O 1
ATOM 857 N N . GLU A 1 109 ? 2.447 11.317 9.588 1.00 94.75 109 GLU A N 1
ATOM 858 C CA . GLU A 1 109 ? 3.089 12.231 10.542 1.00 94.75 109 GLU A CA 1
ATOM 859 C C . GLU A 1 109 ? 2.178 12.577 11.731 1.00 94.75 109 GLU A C 1
ATOM 861 O O . GLU A 1 109 ? 2.625 12.594 12.876 1.00 94.75 109 GLU A O 1
ATOM 866 N N . SER A 1 110 ? 0.882 12.788 11.483 1.00 96.25 110 SER A N 1
ATOM 867 C CA . SER A 1 110 ? -0.109 13.053 12.538 1.00 96.25 110 SER A CA 1
ATOM 868 C C . SER A 1 110 ? -0.510 11.814 13.348 1.00 96.25 110 SER A C 1
ATOM 870 O O . SER A 1 110 ? -1.219 11.942 14.347 1.00 96.25 110 SER A O 1
ATOM 872 N N . GLY A 1 111 ? -0.085 10.617 12.932 1.00 95.50 111 GLY A N 1
ATOM 873 C CA . GLY A 1 111 ? -0.453 9.349 13.562 1.00 95.50 111 GLY A CA 1
ATOM 874 C C . GLY A 1 111 ? -1.867 8.858 13.232 1.00 95.50 111 GLY A C 1
ATOM 875 O O . GLY A 1 111 ? -2.319 7.879 13.823 1.00 95.50 111 GLY A O 1
ATOM 876 N N . GLN A 1 112 ? -2.568 9.498 12.288 1.00 97.19 112 GLN A N 1
ATOM 877 C CA . GLN A 1 112 ? -3.860 9.016 11.786 1.00 97.19 112 GLN A CA 1
ATOM 878 C C . GLN A 1 112 ? -3.716 7.657 11.086 1.00 97.19 112 GLN A C 1
ATOM 880 O O . GLN A 1 112 ? -4.583 6.792 11.219 1.00 97.19 112 GLN A O 1
ATOM 885 N N . VAL A 1 113 ? -2.618 7.474 10.351 1.00 97.69 113 VAL A N 1
ATOM 886 C CA . VAL A 1 113 ? -2.286 6.242 9.635 1.00 97.69 113 VAL A CA 1
ATOM 887 C C . VAL A 1 113 ? -1.003 5.662 10.211 1.00 97.69 113 VAL A C 1
ATOM 889 O O . VAL A 1 113 ? 0.034 6.319 10.252 1.00 97.69 113 VAL A O 1
ATOM 892 N N . THR A 1 114 ? -1.057 4.400 10.625 1.00 96.75 114 THR A N 1
ATOM 893 C CA . THR A 1 114 ? 0.144 3.652 11.002 1.00 96.75 114 THR A CA 1
ATOM 894 C C . THR A 1 114 ? 0.924 3.291 9.743 1.00 96.75 114 THR A C 1
ATOM 896 O O . THR A 1 114 ? 0.355 2.739 8.804 1.00 96.75 114 THR A O 1
ATOM 899 N N . LEU A 1 115 ? 2.229 3.555 9.732 1.00 93.56 115 LEU A N 1
ATOM 900 C CA . LEU A 1 115 ? 3.138 3.090 8.689 1.00 93.56 115 LEU A CA 1
ATOM 901 C C . LEU A 1 115 ? 4.065 2.015 9.258 1.00 93.56 115 LEU A C 1
ATOM 903 O O . LEU A 1 115 ? 4.778 2.252 10.231 1.00 93.56 115 LEU A O 1
ATOM 907 N N . THR A 1 116 ? 4.093 0.849 8.620 1.00 92.31 116 THR A N 1
ATOM 908 C CA . THR A 1 116 ? 5.116 -0.178 8.849 1.00 92.31 116 THR A CA 1
ATOM 909 C C . THR A 1 116 ? 5.959 -0.325 7.594 1.00 92.31 116 THR A C 1
ATOM 911 O O . THR A 1 116 ? 5.405 -0.475 6.509 1.00 92.31 116 THR A O 1
ATOM 914 N N . ASN A 1 117 ? 7.281 -0.332 7.733 1.00 87.19 117 ASN A N 1
ATOM 915 C CA . ASN A 1 117 ? 8.187 -0.561 6.613 1.00 87.19 117 ASN A CA 1
ATOM 916 C C . ASN A 1 117 ? 8.992 -1.845 6.832 1.00 87.19 117 ASN A C 1
ATOM 918 O O . ASN A 1 117 ? 9.556 -2.043 7.908 1.00 87.19 117 ASN A O 1
ATOM 922 N N . ALA A 1 118 ? 9.054 -2.691 5.809 1.00 78.12 118 ALA A N 1
ATOM 923 C CA . ALA A 1 118 ? 9.823 -3.930 5.794 1.00 78.12 118 ALA A CA 1
ATOM 924 C C . ALA A 1 118 ? 10.672 -3.990 4.508 1.00 78.12 118 ALA A C 1
ATOM 926 O O . ALA A 1 118 ? 10.313 -4.704 3.574 1.00 78.12 118 ALA A O 1
ATOM 927 N N . PRO A 1 119 ? 11.782 -3.229 4.429 1.00 69.62 119 PRO A N 1
ATOM 928 C CA . PRO A 1 119 ? 12.551 -3.049 3.192 1.00 69.62 119 PRO A CA 1
ATOM 929 C C . PRO A 1 119 ? 13.401 -4.262 2.760 1.00 69.62 119 PRO A C 1
ATOM 931 O O . PRO A 1 119 ? 14.103 -4.169 1.753 1.00 69.62 119 PRO A O 1
ATOM 934 N N . GLY A 1 120 ? 13.316 -5.391 3.476 1.00 56.66 120 GLY A N 1
ATOM 935 C CA . GLY A 1 120 ? 14.172 -6.565 3.273 1.00 56.66 120 GLY A CA 1
ATOM 936 C C . GLY A 1 120 ? 15.449 -6.506 4.095 1.00 56.66 120 GLY A C 1
ATOM 937 O O . GLY A 1 120 ? 16.178 -5.498 3.993 1.00 56.66 120 GLY A O 1
#

Nearest PDB structures (foldseek):
  6ttb-assembly1_A  TM=5.485E-01  e=6.816E-02  Staphylococcus aureus
  4nah-assembly1_B  TM=3.593E-01  e=1.890E+00  Staphylococcus aureus subsp. aureus MW2
  4k05-assembly1_A  TM=4.539E-01  e=7.051E+00  Bacteroides fragilis NCTC 9343
  8xsv-assembly1_E  TM=3.885E-01  e=7.051E+00  Helicobacter pylori 26695
  1o6b-assembly1_A  TM=2.829E-01  e=4.546E+00  Bacillus subtilis

Secondary structure (DSSP, 8-state):
-PPPPEEEEEES--TT-S---TTS----HHHHHHHHHT-TTEEEEEE-GGGGGGS--TT-SEEEE-B-SSS--TTSBPHHHHHHT--TT--EEEE--TTGGGG--HHHHTTSSEEEE---

Sequence (120 aa):
MNPAPLHIAVSGIPRGYHFPRPDGNWLQPAHRAQIEAISPRVRLTEIAAAAVSRQELSQFEVVLAEGGNRVHYPGELDWDDYQRFFTPALRWVQLCSTGFSDNITPAVESGQVTLTNAPG

Solvent-accessible surface area (backbone atoms only — not comparable to full-atom values): 6804 Å² total; per-residue (Å²): 131,84,76,77,70,45,34,31,38,35,29,26,39,49,89,89,59,90,72,60,46,96,79,47,43,58,82,46,75,68,54,52,53,56,59,43,67,75,36,94,39,52,42,82,43,82,41,24,37,96,50,49,90,79,56,89,45,64,74,28,32,32,34,45,38,18,53,18,30,98,76,58,58,95,48,24,17,44,45,70,62,46,56,60,48,72,32,95,47,30,41,37,38,39,35,47,44,86,57,50,82,59,55,67,43,74,49,42,75,72,59,63,22,46,77,48,77,57,52,122